Protein AF-A0A659UPJ0-F1 (afdb_monomer_lite)

Sequence (78 aa):
PVESYDRNLDPMAKTMLGQALSCAVVGSPETVRQGIDAFVRRTGADELMVTAQIFDHAARVRSFEILAEAHKSLSQAA

Foldseek 3Di:
DDPPPLVPDDPVVNVVVCVVCVLPQDDDLVSLLVSVVVVCVVPVDPDDDDDDPDPDPVVVVVVVVSNVVSVVVVVVVD

Structure (mmCIF, N/CA/C/O backbone):
data_AF-A0A659UPJ0-F1
#
_entry.id   AF-A0A659UPJ0-F1
#
loop_
_atom_site.group_PDB
_atom_site.id
_atom_site.type_symbol
_atom_site.label_atom_id
_atom_site.label_alt_id
_atom_site.label_comp_id
_atom_site.label_asym_id
_atom_site.label_entity_id
_atom_site.label_seq_id
_atom_site.pdbx_PDB_ins_code
_atom_site.Cartn_x
_atom_site.Cartn_y
_atom_site.Cartn_z
_atom_site.occupancy
_atom_site.B_iso_or_equiv
_atom_site.auth_seq_id
_atom_site.auth_comp_id
_atom_site.auth_asym_id
_atom_site.auth_atom_id
_atom_site.pdbx_PDB_model_num
ATOM 1 N N . PRO A 1 1 ? 5.403 -5.513 -16.736 1.00 88.25 1 PRO A N 1
ATOM 2 C CA . PRO A 1 1 ? 6.102 -4.356 -16.120 1.00 88.25 1 PRO A CA 1
ATOM 3 C C . PRO A 1 1 ? 7.343 -3.923 -16.925 1.00 88.25 1 PRO A C 1
ATOM 5 O O . PRO A 1 1 ? 8.007 -4.775 -17.507 1.00 88.25 1 PRO A O 1
ATOM 8 N N . VAL A 1 2 ? 7.641 -2.616 -16.959 1.00 90.62 2 VAL A N 1
ATOM 9 C CA . VAL A 1 2 ? 8.911 -2.084 -17.491 1.00 90.62 2 VAL A CA 1
ATOM 10 C C . VAL A 1 2 ? 9.886 -1.945 -16.326 1.00 90.62 2 VAL A C 1
ATOM 12 O O . VAL A 1 2 ? 9.569 -1.301 -15.326 1.00 90.62 2 VAL A O 1
ATOM 15 N N . GLU A 1 3 ? 11.045 -2.586 -16.428 1.00 89.81 3 GLU A N 1
ATOM 16 C CA . GLU A 1 3 ? 12.050 -2.587 -15.366 1.00 89.81 3 GLU A CA 1
ATOM 17 C C . GLU A 1 3 ? 12.648 -1.189 -15.162 1.00 89.81 3 GLU A C 1
ATOM 19 O O . GLU A 1 3 ? 12.915 -0.474 -16.128 1.00 89.81 3 GLU A O 1
ATOM 24 N N . SER A 1 4 ? 12.852 -0.790 -13.900 1.00 89.25 4 SER A N 1
ATOM 25 C CA . SER A 1 4 ? 13.406 0.526 -13.536 1.00 89.25 4 SER A CA 1
ATOM 26 C C . SER A 1 4 ? 12.698 1.719 -14.206 1.00 89.25 4 SER A C 1
ATOM 28 O O . SER A 1 4 ? 13.334 2.729 -14.513 1.00 89.25 4 SER A O 1
ATOM 30 N N . TYR A 1 5 ? 11.389 1.602 -14.471 1.00 89.25 5 TYR A N 1
ATOM 31 C CA . TYR A 1 5 ? 10.599 2.618 -15.176 1.00 89.25 5 TYR A CA 1
ATOM 32 C C . TYR A 1 5 ? 10.749 4.020 -14.567 1.00 89.25 5 TYR A C 1
ATOM 34 O O . TYR A 1 5 ? 10.929 4.996 -15.290 1.00 89.25 5 TYR A O 1
ATOM 42 N N . ASP A 1 6 ? 10.751 4.110 -13.238 1.00 87.62 6 ASP A N 1
ATOM 43 C CA . ASP A 1 6 ? 10.893 5.352 -12.481 1.00 87.62 6 ASP A CA 1
ATOM 44 C C . ASP A 1 6 ? 12.226 6.069 -12.751 1.00 87.62 6 ASP A C 1
ATOM 46 O O . ASP A 1 6 ? 12.267 7.300 -12.792 1.00 87.62 6 ASP A O 1
ATOM 50 N N . ARG A 1 7 ? 13.314 5.327 -13.007 1.00 89.81 7 ARG A N 1
ATOM 51 C CA . ARG A 1 7 ? 14.641 5.910 -13.264 1.00 89.81 7 ARG A CA 1
ATOM 52 C C . ARG A 1 7 ? 14.665 6.704 -14.566 1.00 89.81 7 ARG A C 1
ATOM 54 O O . ARG A 1 7 ? 15.327 7.743 -14.617 1.00 89.81 7 ARG A O 1
ATOM 61 N N . ASN A 1 8 ? 13.899 6.251 -15.555 1.00 90.00 8 ASN A N 1
ATOM 62 C CA . ASN A 1 8 ? 13.855 6.801 -16.910 1.00 90.00 8 ASN A CA 1
ATOM 63 C C . ASN A 1 8 ? 12.852 7.952 -17.077 1.00 90.00 8 ASN A C 1
ATOM 65 O O . ASN A 1 8 ? 12.776 8.540 -18.153 1.00 90.00 8 ASN A O 1
ATOM 69 N N . LEU A 1 9 ? 12.093 8.286 -16.031 1.00 93.88 9 LEU A N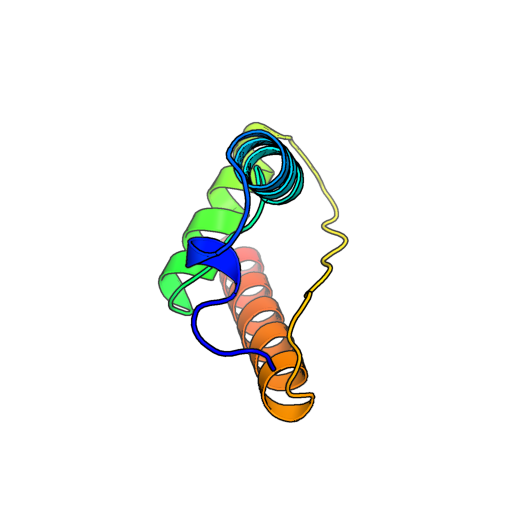 1
ATOM 70 C CA . LEU A 1 9 ? 11.182 9.426 -16.054 1.00 93.88 9 LEU A CA 1
ATOM 71 C C . LEU A 1 9 ? 11.951 10.753 -16.096 1.00 93.88 9 LEU A C 1
ATOM 73 O O . LEU A 1 9 ? 12.951 10.937 -15.384 1.00 93.88 9 LEU A O 1
ATOM 77 N N . ASP A 1 10 ? 11.441 11.696 -16.887 1.00 96.12 10 ASP A N 1
ATOM 78 C CA . ASP A 1 10 ?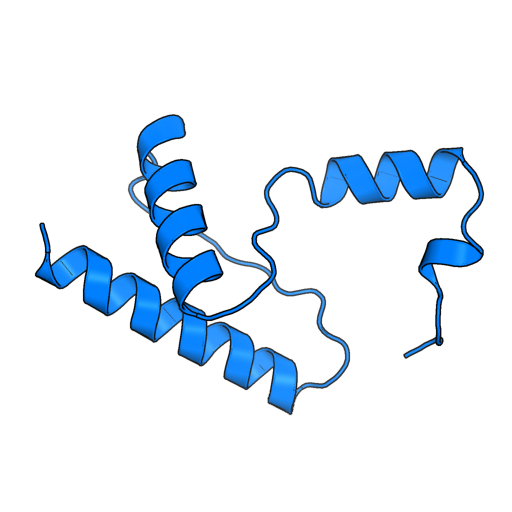 11.896 13.080 -16.849 1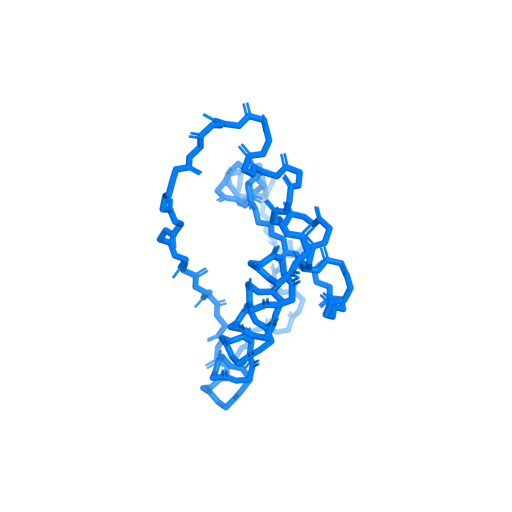.00 96.12 10 ASP A CA 1
ATOM 79 C C . ASP A 1 10 ? 11.560 13.725 -15.483 1.00 96.12 10 ASP A C 1
ATOM 81 O O . ASP A 1 10 ? 10.713 13.213 -14.736 1.00 96.12 10 ASP A O 1
ATOM 85 N N . PRO A 1 11 ? 12.221 14.835 -15.109 1.00 95.62 11 PRO A N 1
ATOM 86 C CA . PRO A 1 11 ? 12.031 15.451 -13.798 1.00 95.62 11 PRO A CA 1
ATOM 87 C C . PRO A 1 11 ? 10.575 15.817 -13.478 1.00 95.62 11 PRO A C 1
ATOM 89 O O . PRO A 1 11 ? 10.137 15.614 -12.347 1.00 95.62 11 PRO A O 1
ATOM 92 N N . MET A 1 12 ? 9.811 16.305 -14.458 1.00 96.06 12 MET A N 1
ATOM 93 C CA . MET A 1 12 ? 8.419 16.701 -14.253 1.00 96.06 12 MET A CA 1
ATOM 94 C C . MET A 1 12 ? 7.544 15.474 -13.989 1.00 96.06 12 MET A C 1
ATOM 96 O O . MET A 1 12 ? 6.777 15.465 -13.024 1.00 96.06 12 MET A O 1
ATOM 100 N N . ALA A 1 13 ? 7.710 14.406 -14.772 1.00 95.31 13 ALA A N 1
ATOM 101 C CA . ALA A 1 13 ? 6.993 13.155 -14.545 1.00 95.31 13 ALA A CA 1
ATOM 102 C C . ALA A 1 13 ? 7.326 12.523 -13.180 1.00 95.31 13 ALA A C 1
ATOM 104 O O . ALA A 1 13 ? 6.423 12.029 -12.502 1.00 95.31 13 ALA A O 1
ATOM 105 N N . LYS A 1 14 ? 8.588 12.589 -12.724 1.00 94.50 14 LYS A N 1
ATOM 106 C CA . LYS A 1 14 ? 8.981 12.135 -11.373 1.00 94.50 14 LYS A CA 1
ATOM 107 C C . LYS A 1 14 ? 8.269 12.921 -10.277 1.00 94.50 14 LYS A C 1
ATOM 109 O O . LYS A 1 14 ? 7.758 12.320 -9.333 1.00 94.50 14 LYS A O 1
ATOM 114 N N . THR A 1 15 ? 8.194 14.245 -10.407 1.00 95.00 15 THR A N 1
ATOM 115 C CA . THR A 1 15 ? 7.470 15.090 -9.450 1.00 95.00 15 THR A CA 1
ATOM 116 C C . THR A 1 15 ? 5.982 14.753 -9.427 1.00 95.00 15 THR A C 1
ATOM 118 O O . THR A 1 15 ? 5.424 14.563 -8.348 1.00 95.00 15 THR A O 1
ATOM 121 N N . MET A 1 16 ? 5.344 14.621 -10.594 1.00 95.31 16 MET A N 1
ATOM 122 C CA . MET A 1 16 ? 3.928 14.248 -10.685 1.00 95.31 16 MET A CA 1
ATOM 123 C C . MET A 1 16 ? 3.655 12.882 -10.047 1.00 95.31 16 MET A C 1
ATOM 125 O O . MET A 1 16 ? 2.699 12.744 -9.285 1.00 95.31 16 MET A O 1
ATOM 129 N N . LEU A 1 17 ? 4.517 11.894 -10.302 1.00 93.50 17 LEU A N 1
ATOM 130 C CA . LEU A 1 17 ? 4.419 10.574 -9.685 1.00 93.50 17 LEU A CA 1
ATOM 131 C C . LEU A 1 17 ? 4.556 10.656 -8.158 1.00 93.50 17 LEU A C 1
ATOM 133 O O . LEU A 1 17 ? 3.762 10.052 -7.441 1.00 93.50 17 LEU A O 1
ATOM 137 N N . GLY A 1 18 ? 5.511 11.441 -7.654 1.00 93.50 18 GLY A N 1
ATOM 138 C CA . GLY A 1 18 ? 5.683 11.662 -6.217 1.00 93.50 18 GLY A CA 1
ATOM 139 C C . GLY A 1 18 ? 4.459 12.309 -5.561 1.00 93.50 18 GLY A C 1
ATOM 140 O O . GLY A 1 18 ? 4.058 11.896 -4.477 1.00 93.50 18 GLY A O 1
ATOM 141 N N . GLN A 1 19 ? 3.822 13.278 -6.226 1.00 94.06 19 GLN A N 1
ATOM 142 C CA . GLN A 1 19 ? 2.580 13.887 -5.734 1.00 94.06 19 GLN A CA 1
ATOM 143 C C . GLN A 1 19 ? 1.421 12.885 -5.720 1.00 94.06 19 GLN A C 1
ATOM 145 O O . GLN A 1 19 ? 0.718 12.775 -4.715 1.00 94.06 19 GLN A O 1
ATOM 150 N N . ALA A 1 20 ? 1.257 12.110 -6.795 1.00 92.06 20 ALA A N 1
ATOM 151 C CA . ALA A 1 20 ? 0.226 11.078 -6.881 1.00 92.06 20 ALA A CA 1
ATOM 152 C C . ALA A 1 20 ? 0.388 9.992 -5.800 1.00 92.06 20 ALA A C 1
ATOM 154 O O . ALA A 1 20 ? -0.602 9.462 -5.303 1.00 92.06 20 ALA A O 1
ATOM 155 N N . LEU A 1 21 ? 1.629 9.688 -5.409 1.00 93.25 21 LEU A N 1
ATOM 156 C CA . LEU A 1 21 ? 1.965 8.696 -4.384 1.00 93.25 21 LEU A CA 1
ATOM 157 C C . LEU A 1 21 ? 2.179 9.297 -2.984 1.00 93.25 21 LEU A C 1
ATOM 159 O O . LEU A 1 21 ? 2.630 8.592 -2.085 1.00 93.25 21 LEU A O 1
ATOM 163 N N . SER A 1 22 ? 1.844 10.569 -2.761 1.00 92.00 22 SER A N 1
ATOM 164 C CA . SER A 1 22 ? 2.098 11.274 -1.489 1.00 92.00 22 SER A CA 1
ATOM 165 C C . SER A 1 22 ? 1.439 10.637 -0.255 1.00 92.00 22 SER A C 1
ATOM 167 O O . SER A 1 22 ? 1.918 10.817 0.865 1.00 92.00 22 SER A O 1
ATOM 169 N N . CYS A 1 23 ? 0.370 9.863 -0.455 1.00 91.94 23 CYS A N 1
ATOM 170 C CA . CYS A 1 23 ? -0.333 9.112 0.588 1.00 91.94 23 CYS A CA 1
ATOM 171 C C . CYS A 1 23 ? -0.119 7.592 0.488 1.00 91.94 23 CYS A C 1
ATOM 173 O O . CYS A 1 23 ? -0.793 6.833 1.183 1.00 91.94 23 CYS A O 1
ATOM 175 N N . ALA A 1 24 ? 0.779 7.130 -0.384 1.00 95.00 24 ALA A N 1
ATOM 176 C CA . ALA A 1 24 ? 1.043 5.710 -0.546 1.00 95.00 24 ALA A CA 1
ATOM 177 C C . ALA A 1 24 ? 1.823 5.160 0.655 1.00 95.00 24 ALA A C 1
ATOM 179 O O . ALA A 1 24 ? 2.804 5.749 1.108 1.00 95.00 24 ALA A O 1
ATOM 180 N N . VAL A 1 25 ? 1.413 3.986 1.131 1.00 95.44 25 VAL A N 1
ATOM 181 C CA . VAL A 1 25 ? 2.138 3.214 2.142 1.00 95.44 25 VAL A CA 1
ATOM 182 C C . VAL A 1 25 ? 2.654 1.951 1.469 1.00 95.44 25 VAL A C 1
ATOM 184 O O . VAL A 1 25 ? 1.871 1.126 1.005 1.00 95.44 25 VAL A O 1
ATOM 187 N N . VAL A 1 26 ? 3.976 1.810 1.382 1.00 95.31 26 VAL A N 1
ATOM 188 C CA . VAL A 1 26 ? 4.634 0.704 0.673 1.00 95.31 26 VAL A CA 1
ATOM 189 C C . VAL A 1 26 ? 5.687 0.088 1.582 1.00 95.31 26 VAL A C 1
ATOM 191 O O . VAL A 1 26 ? 6.545 0.794 2.107 1.00 95.31 26 VAL A O 1
ATOM 194 N N . GLY A 1 27 ? 5.636 -1.231 1.771 1.00 95.25 27 GLY A N 1
ATOM 195 C CA . GLY A 1 27 ? 6.617 -1.940 2.585 1.00 95.25 27 GLY A CA 1
ATOM 196 C C . GLY A 1 27 ? 6.104 -3.265 3.136 1.00 95.25 27 GLY A C 1
ATOM 197 O O . GLY A 1 27 ? 5.247 -3.920 2.546 1.00 95.25 27 GLY A O 1
ATOM 198 N N . SER A 1 28 ? 6.665 -3.654 4.281 1.00 96.50 28 SER A N 1
ATOM 199 C CA . SER A 1 28 ? 6.267 -4.854 5.025 1.00 96.50 28 SER A CA 1
ATOM 200 C C . SER A 1 28 ? 4.846 -4.735 5.608 1.00 96.50 28 SER A C 1
ATOM 202 O O . SER A 1 28 ? 4.339 -3.619 5.737 1.00 96.50 28 SER A O 1
ATOM 204 N N . PRO A 1 29 ? 4.217 -5.842 6.049 1.00 95.56 29 PRO A N 1
ATOM 205 C CA . PRO A 1 29 ? 2.944 -5.785 6.774 1.00 95.56 29 PRO A CA 1
ATOM 206 C C . PRO A 1 29 ? 2.954 -4.827 7.974 1.00 95.56 29 PRO A C 1
ATOM 208 O O . PRO A 1 29 ? 2.001 -4.080 8.174 1.00 95.56 29 PRO A O 1
ATOM 211 N N . GLU A 1 30 ? 4.056 -4.783 8.727 1.00 96.00 30 GLU A N 1
ATOM 212 C CA . GLU A 1 30 ? 4.205 -3.865 9.861 1.00 96.00 30 GLU A CA 1
ATOM 213 C C . GLU A 1 30 ? 4.281 -2.400 9.405 1.00 96.00 30 GLU A C 1
ATOM 215 O O . GLU A 1 30 ? 3.651 -1.526 9.998 1.00 96.00 30 GLU A O 1
ATOM 220 N N . THR A 1 31 ? 4.981 -2.132 8.298 1.00 96.69 31 THR A N 1
ATOM 221 C CA . THR A 1 31 ? 5.011 -0.804 7.664 1.00 96.69 31 THR A CA 1
ATOM 222 C C . THR A 1 31 ? 3.609 -0.358 7.252 1.00 96.69 31 THR A C 1
ATOM 224 O O . THR A 1 31 ? 3.234 0.790 7.481 1.00 96.69 31 THR A O 1
ATOM 227 N N . VAL A 1 32 ? 2.821 -1.271 6.675 1.00 96.50 32 VAL A N 1
ATOM 228 C CA . VAL A 1 32 ? 1.435 -1.008 6.269 1.00 96.50 32 VAL A CA 1
ATOM 229 C C . VAL A 1 32 ? 0.568 -0.684 7.485 1.00 96.50 32 VAL A C 1
ATOM 231 O O . VAL A 1 32 ? -0.118 0.336 7.482 1.00 96.50 32 VAL A O 1
ATOM 234 N N . ARG A 1 33 ? 0.655 -1.483 8.554 1.00 95.62 33 ARG A N 1
ATOM 235 C CA . ARG A 1 33 ? -0.087 -1.259 9.804 1.00 95.62 33 ARG A CA 1
ATOM 236 C C . ARG A 1 33 ? 0.209 0.112 10.415 1.00 95.62 33 ARG A C 1
ATOM 238 O O . ARG A 1 33 ? -0.720 0.860 10.713 1.00 95.62 33 ARG A O 1
ATOM 245 N N . GLN A 1 34 ? 1.488 0.455 10.570 1.00 96.00 34 GLN A N 1
ATOM 246 C CA . GLN A 1 34 ? 1.909 1.748 11.120 1.00 96.00 34 GLN A CA 1
ATOM 247 C C . GLN A 1 34 ? 1.482 2.919 10.227 1.00 96.00 34 GLN A C 1
ATOM 249 O O . GLN A 1 34 ? 1.008 3.937 10.727 1.00 96.00 34 GLN A O 1
ATOM 254 N N . GLY A 1 35 ? 1.626 2.777 8.907 1.00 95.44 35 GLY A N 1
ATOM 255 C CA . GLY A 1 35 ? 1.244 3.818 7.956 1.00 95.44 35 GLY A CA 1
ATOM 256 C C . GLY A 1 35 ? -0.259 4.101 7.961 1.00 95.44 35 GLY A C 1
ATOM 257 O O . GLY A 1 35 ? -0.651 5.265 7.931 1.00 95.44 35 GLY A O 1
ATOM 258 N N . ILE A 1 36 ? -1.093 3.061 8.057 1.00 94.44 36 ILE A N 1
ATOM 259 C CA . ILE A 1 36 ? -2.554 3.196 8.156 1.00 94.44 36 ILE A CA 1
ATOM 260 C C . ILE A 1 36 ? -2.953 3.897 9.454 1.00 94.44 36 ILE A C 1
ATOM 262 O O . ILE A 1 36 ? -3.694 4.874 9.397 1.00 94.44 36 ILE A O 1
ATOM 266 N N . ASP A 1 37 ? -2.439 3.450 10.605 1.00 94.44 37 ASP A N 1
ATOM 267 C CA . ASP A 1 37 ? -2.723 4.082 11.903 1.00 94.44 37 ASP A CA 1
ATOM 268 C C . ASP A 1 37 ? -2.326 5.567 11.893 1.00 94.44 37 ASP A C 1
ATOM 270 O O . ASP A 1 37 ? -3.122 6.435 12.252 1.00 94.44 37 ASP A O 1
ATOM 274 N N . ALA A 1 38 ? -1.136 5.888 11.379 1.00 94.75 38 ALA A N 1
ATOM 275 C CA . ALA A 1 38 ? -0.686 7.269 11.241 1.00 94.75 38 ALA A CA 1
ATOM 276 C C . ALA A 1 38 ? -1.580 8.091 10.295 1.00 94.75 38 ALA A C 1
ATOM 278 O O . ALA A 1 38 ? -1.883 9.254 10.580 1.00 94.75 38 ALA A O 1
ATOM 279 N N . PHE A 1 39 ? -2.015 7.506 9.176 1.00 94.50 39 PHE A N 1
ATOM 280 C CA . PHE A 1 39 ? -2.882 8.177 8.210 1.00 94.50 39 PHE A CA 1
ATOM 281 C C . PHE A 1 39 ? -4.262 8.483 8.802 1.00 94.50 39 PHE A C 1
ATOM 283 O O . PHE A 1 39 ? -4.728 9.621 8.699 1.00 94.50 39 PHE A O 1
ATOM 290 N N . VAL A 1 40 ? -4.881 7.507 9.472 1.00 94.06 40 VAL A N 1
ATOM 291 C CA . VAL A 1 40 ? -6.175 7.662 10.154 1.00 94.06 40 VAL A CA 1
ATOM 292 C C . VAL A 1 40 ? -6.074 8.715 11.251 1.00 94.06 40 VAL A C 1
ATOM 294 O O . VAL A 1 40 ? -6.851 9.663 11.247 1.00 94.06 40 VAL A O 1
ATOM 297 N N . ARG A 1 41 ? -5.065 8.642 12.129 1.00 94.31 41 ARG A N 1
ATOM 298 C CA . ARG A 1 41 ? -4.869 9.640 13.198 1.00 94.31 41 ARG A CA 1
ATOM 299 C C . ARG A 1 41 ? -4.706 11.061 12.670 1.00 94.31 41 ARG A C 1
ATOM 301 O O . ARG A 1 41 ? -5.192 12.003 13.285 1.00 94.31 41 ARG A O 1
ATOM 308 N N . ARG A 1 42 ? -4.004 11.225 11.546 1.00 95.56 42 ARG A N 1
ATOM 309 C CA . ARG A 1 42 ? -3.756 12.540 10.941 1.00 95.56 42 ARG A CA 1
ATOM 310 C C . ARG A 1 42 ? -4.996 13.125 10.268 1.00 95.56 42 ARG A C 1
ATOM 312 O O . ARG A 1 42 ? -5.138 14.342 10.236 1.00 95.56 42 ARG A O 1
ATOM 319 N N . THR A 1 43 ? -5.836 12.282 9.675 1.00 95.38 43 THR A N 1
ATOM 320 C CA . THR A 1 43 ? -6.971 12.722 8.847 1.00 95.38 43 THR A CA 1
ATOM 321 C C . THR A 1 43 ? -8.308 12.675 9.578 1.00 95.38 43 THR A C 1
ATOM 323 O O . THR A 1 43 ? -9.226 13.387 9.188 1.00 95.38 43 THR A O 1
ATOM 326 N N . GLY A 1 44 ? -8.420 11.861 10.629 1.00 94.75 44 GLY A N 1
ATOM 327 C CA . GLY A 1 44 ? -9.681 11.567 11.305 1.00 94.75 44 GLY A CA 1
ATOM 328 C C . GLY A 1 44 ? -10.638 10.709 10.474 1.00 94.75 44 GLY A C 1
ATOM 329 O O . GLY A 1 44 ? -11.820 10.676 10.794 1.00 94.75 44 GLY A O 1
ATOM 330 N N . ALA A 1 45 ? -10.160 10.060 9.405 1.00 94.25 45 ALA A N 1
ATOM 331 C CA . ALA A 1 45 ? -11.001 9.260 8.520 1.00 94.25 45 ALA A CA 1
ATOM 332 C C . ALA A 1 45 ? -11.569 8.022 9.235 1.00 94.25 45 ALA A C 1
ATOM 334 O O . ALA A 1 45 ? -10.823 7.265 9.856 1.00 94.25 45 ALA A O 1
ATOM 335 N N . ASP A 1 46 ? -12.872 7.799 9.096 1.00 92.62 46 ASP A N 1
ATOM 336 C CA . ASP A 1 46 ? -13.587 6.618 9.591 1.00 92.62 46 ASP A CA 1
ATOM 337 C C . ASP A 1 46 ? -13.656 5.470 8.564 1.00 92.62 46 ASP A C 1
ATOM 339 O O . ASP A 1 46 ? -13.895 4.322 8.935 1.00 92.62 46 ASP A O 1
ATOM 343 N N . GLU A 1 47 ? -13.358 5.753 7.291 1.00 93.44 47 GLU A N 1
ATOM 344 C CA . GLU A 1 47 ? -13.254 4.768 6.212 1.00 93.44 47 GLU A CA 1
ATOM 345 C C . GLU A 1 47 ? -12.024 5.042 5.326 1.00 93.44 47 GLU A C 1
ATOM 347 O O . GLU A 1 47 ? -11.669 6.191 5.052 1.00 93.44 47 GLU A O 1
ATOM 352 N N . LEU A 1 48 ? -11.374 3.974 4.843 1.00 92.25 48 LEU A N 1
ATOM 353 C CA . LEU A 1 48 ? -10.267 4.051 3.887 1.00 92.25 48 LEU A CA 1
ATOM 354 C C . LEU A 1 48 ? -10.606 3.320 2.584 1.00 92.25 48 LEU A C 1
ATOM 356 O O . LEU A 1 48 ? -10.620 2.090 2.526 1.00 92.25 48 LEU A O 1
ATOM 360 N N . MET A 1 49 ? -10.775 4.079 1.502 1.00 94.19 49 MET A N 1
ATOM 361 C CA . MET A 1 49 ? -10.842 3.531 0.146 1.00 94.19 49 MET A CA 1
ATOM 362 C C . MET A 1 49 ? -9.426 3.360 -0.413 1.00 94.19 49 MET A C 1
ATOM 364 O O . MET A 1 49 ? -8.726 4.344 -0.658 1.00 94.19 49 MET A O 1
ATOM 368 N N . VAL A 1 50 ? -8.990 2.116 -0.631 1.00 94.25 50 VAL A N 1
ATOM 369 C CA . VAL A 1 50 ? -7.604 1.823 -1.033 1.00 94.25 50 VAL A CA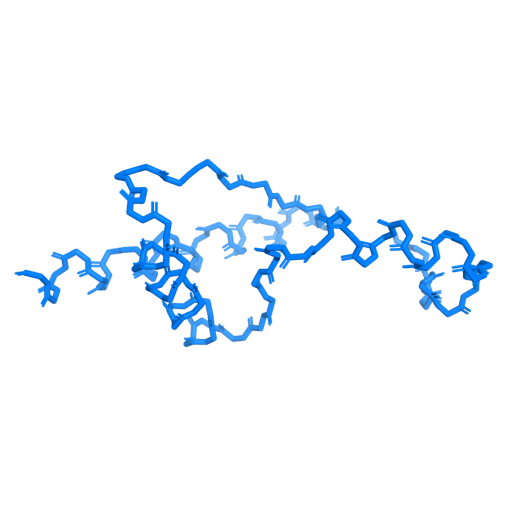 1
ATOM 370 C C . VAL A 1 50 ? -7.506 1.408 -2.498 1.00 94.25 50 VAL A C 1
ATOM 372 O O . VAL A 1 50 ? -8.202 0.508 -2.963 1.00 94.25 50 VAL A O 1
ATOM 375 N N . THR A 1 51 ? -6.572 2.029 -3.218 1.00 94.94 51 THR A N 1
ATOM 376 C CA . THR A 1 51 ? -6.182 1.646 -4.582 1.00 94.94 51 THR A CA 1
ATOM 377 C C . THR A 1 51 ? -4.780 1.046 -4.592 1.00 94.94 51 THR A C 1
ATOM 379 O O . THR A 1 51 ? -3.930 1.484 -3.821 1.00 94.94 51 THR A O 1
ATOM 382 N N . ALA A 1 52 ? -4.519 0.096 -5.494 1.00 94.94 52 ALA A N 1
ATOM 383 C CA . ALA A 1 52 ? -3.194 -0.494 -5.669 1.00 94.94 52 ALA A CA 1
ATOM 384 C C . ALA A 1 52 ? -2.835 -0.661 -7.155 1.00 94.94 52 ALA A C 1
ATOM 386 O O . ALA A 1 52 ? -3.463 -1.418 -7.900 1.00 94.94 52 ALA A O 1
ATOM 387 N N . GLN A 1 53 ? -1.780 0.031 -7.570 1.00 92.56 53 GLN A N 1
ATOM 388 C CA . GLN A 1 53 ? -1.277 0.142 -8.935 1.00 92.56 53 GLN A CA 1
ATOM 389 C C . GLN A 1 53 ? -0.178 -0.909 -9.143 1.00 92.56 53 GLN A C 1
ATOM 391 O O . GLN A 1 53 ? 0.966 -0.601 -9.466 1.00 92.56 53 GLN A O 1
ATOM 396 N N . ILE A 1 54 ? -0.531 -2.172 -8.896 1.00 95.06 54 ILE A N 1
ATOM 397 C CA . ILE A 1 54 ? 0.374 -3.326 -8.949 1.00 95.06 54 ILE A CA 1
ATOM 398 C C . ILE A 1 54 ? 0.085 -4.113 -10.232 1.00 95.06 54 ILE A C 1
ATOM 400 O O . ILE A 1 54 ? -1.055 -4.510 -10.470 1.00 95.06 54 ILE A O 1
ATOM 404 N N . PHE A 1 55 ? 1.117 -4.314 -11.062 1.00 95.38 55 PHE A N 1
ATOM 405 C CA . PHE A 1 55 ? 1.001 -4.982 -12.367 1.00 95.38 55 PHE A CA 1
ATOM 406 C C . PHE A 1 55 ? 0.624 -6.463 -12.240 1.00 95.38 55 PHE A C 1
ATOM 408 O O . PHE A 1 55 ? -0.259 -6.934 -12.951 1.00 95.38 55 PHE A O 1
ATOM 415 N N . ASP A 1 56 ? 1.300 -7.195 -11.351 1.00 97.06 56 ASP A N 1
ATOM 416 C CA . ASP A 1 56 ? 1.017 -8.611 -11.132 1.00 97.06 56 ASP A CA 1
ATOM 417 C C . ASP A 1 56 ? -0.257 -8.784 -10.297 1.00 97.06 56 ASP A C 1
ATOM 419 O O . ASP A 1 56 ? -0.395 -8.221 -9.207 1.00 97.06 56 ASP A O 1
ATOM 423 N N . HIS A 1 57 ? -1.207 -9.558 -10.815 1.00 97.50 57 HIS A N 1
ATOM 424 C CA . HIS A 1 57 ? -2.512 -9.699 -10.181 1.00 97.50 57 HIS A CA 1
ATOM 425 C C . HIS A 1 57 ? -2.437 -10.444 -8.845 1.00 97.50 57 HIS A C 1
ATOM 427 O O . HIS A 1 57 ? -3.083 -10.027 -7.885 1.00 97.50 57 HIS A O 1
ATOM 433 N N . ALA A 1 58 ? -1.639 -11.512 -8.760 1.00 98.31 58 ALA A N 1
ATOM 434 C CA . ALA A 1 58 ? -1.506 -12.291 -7.534 1.00 98.31 58 ALA A CA 1
ATOM 435 C C . ALA A 1 58 ? -0.834 -11.459 -6.432 1.00 98.31 58 ALA A C 1
ATOM 437 O O . ALA A 1 58 ? -1.305 -11.435 -5.296 1.00 98.31 58 ALA A O 1
ATOM 438 N N . ALA A 1 59 ? 0.198 -10.688 -6.780 1.00 97.75 59 ALA A N 1
ATOM 439 C CA . ALA A 1 59 ? 0.824 -9.725 -5.883 1.00 97.75 59 ALA A CA 1
ATOM 440 C C . ALA A 1 59 ? -0.163 -8.639 -5.434 1.00 97.75 59 ALA A C 1
ATOM 442 O O . ALA A 1 59 ? -0.169 -8.255 -4.264 1.00 97.75 59 ALA A O 1
ATOM 443 N N . ARG A 1 60 ? -1.038 -8.169 -6.333 1.00 97.81 60 ARG A N 1
ATOM 444 C CA . ARG A 1 60 ? -2.086 -7.202 -5.989 1.00 97.81 60 ARG A CA 1
ATOM 445 C C . ARG A 1 60 ? -3.078 -7.776 -4.979 1.00 97.81 60 ARG A C 1
ATOM 447 O O . ARG A 1 60 ? -3.370 -7.112 -3.991 1.00 97.81 60 ARG A O 1
ATOM 454 N N . VAL A 1 61 ? -3.557 -9.003 -5.192 1.00 98.06 61 VAL A N 1
ATOM 455 C CA . VAL A 1 61 ? -4.428 -9.710 -4.234 1.00 98.06 61 VAL A CA 1
ATOM 456 C C . VAL A 1 61 ? -3.723 -9.852 -2.888 1.00 98.06 61 VAL A C 1
ATOM 458 O O . VAL A 1 61 ? -4.270 -9.441 -1.867 1.00 98.06 61 VAL A O 1
ATOM 461 N N . ARG A 1 62 ? -2.467 -10.315 -2.887 1.00 98.12 62 ARG A N 1
ATOM 462 C CA . ARG A 1 62 ? -1.666 -10.453 -1.666 1.00 98.12 62 ARG A CA 1
ATOM 463 C C . ARG A 1 62 ? -1.504 -9.132 -0.912 1.00 98.12 62 ARG A C 1
ATOM 465 O O . ARG A 1 62 ? -1.554 -9.111 0.315 1.00 98.12 62 ARG A O 1
ATOM 472 N N . SER A 1 63 ? -1.329 -8.021 -1.625 1.00 98.12 63 SER A N 1
ATOM 473 C CA . SER A 1 63 ? -1.254 -6.695 -1.010 1.00 98.12 63 SER A CA 1
ATOM 474 C C . SER A 1 63 ? -2.554 -6.317 -0.291 1.00 98.12 63 SER A C 1
ATOM 476 O O . SER A 1 63 ? -2.494 -5.748 0.797 1.00 98.12 63 SER A O 1
ATOM 478 N N . PHE A 1 64 ? -3.718 -6.647 -0.861 1.00 97.62 64 PHE A N 1
ATOM 479 C CA . PHE A 1 64 ? -5.012 -6.415 -0.211 1.00 97.62 64 PHE A CA 1
ATOM 480 C C . PHE A 1 64 ? -5.251 -7.344 0.986 1.00 97.62 64 PHE A C 1
ATOM 482 O O . PHE A 1 64 ? -5.827 -6.909 1.979 1.00 97.62 64 PHE A O 1
ATOM 489 N N . GLU A 1 65 ? -4.770 -8.588 0.949 1.00 97.38 65 GLU A N 1
ATOM 490 C CA . GLU A 1 65 ? -4.806 -9.480 2.119 1.00 97.38 65 GLU A CA 1
ATOM 491 C C . GLU A 1 65 ? -4.002 -8.911 3.295 1.00 97.38 65 GLU A C 1
ATOM 493 O O . GLU A 1 65 ? -4.478 -8.910 4.428 1.00 97.38 65 GLU A O 1
ATOM 498 N N . ILE A 1 66 ? -2.797 -8.391 3.025 1.00 96.69 66 ILE A N 1
ATOM 499 C CA . ILE A 1 66 ? -1.947 -7.749 4.040 1.00 96.69 66 ILE A CA 1
ATOM 500 C C . ILE A 1 66 ? -2.660 -6.538 4.648 1.00 96.69 66 ILE A C 1
ATOM 502 O O . ILE A 1 66 ? -2.670 -6.380 5.868 1.00 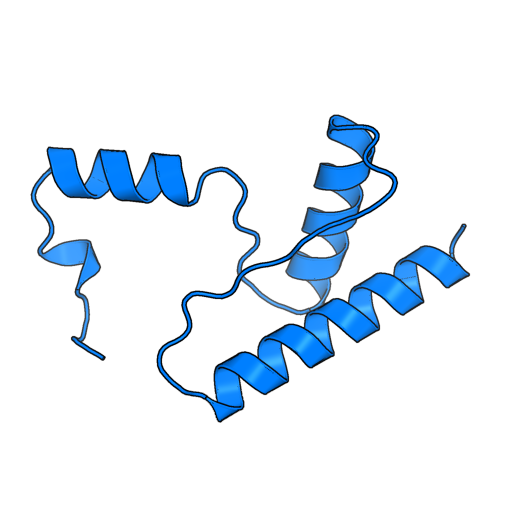96.69 66 ILE A O 1
ATOM 506 N N . LEU A 1 67 ? -3.277 -5.704 3.808 1.00 96.06 67 LEU A N 1
ATOM 507 C CA . LEU A 1 67 ? -4.080 -4.568 4.255 1.00 96.06 67 LEU A CA 1
ATOM 508 C C . LEU A 1 67 ? -5.236 -5.014 5.163 1.00 96.06 67 LEU A C 1
ATOM 510 O O . LEU A 1 67 ? -5.439 -4.433 6.227 1.00 96.06 67 LEU A O 1
ATOM 514 N N . ALA A 1 68 ? -5.981 -6.044 4.757 1.00 95.31 68 ALA A N 1
ATOM 515 C CA . ALA A 1 68 ? -7.110 -6.557 5.525 1.00 95.31 68 ALA A CA 1
ATOM 516 C C . ALA A 1 68 ? -6.675 -7.090 6.900 1.00 95.31 68 ALA A C 1
ATOM 518 O O . ALA A 1 68 ? -7.355 -6.848 7.897 1.00 95.31 68 ALA A O 1
ATOM 519 N N . GLU A 1 69 ? -5.535 -7.778 6.972 1.00 94.69 69 GLU A N 1
ATOM 520 C CA . GLU A 1 69 ? -4.977 -8.262 8.236 1.00 94.69 69 GLU A CA 1
ATOM 521 C C . GLU A 1 69 ? -4.504 -7.111 9.134 1.00 94.69 69 GLU A C 1
ATOM 523 O O . GLU A 1 69 ? -4.832 -7.068 10.321 1.00 94.69 69 GLU A O 1
ATOM 528 N N . ALA A 1 70 ? -3.811 -6.120 8.562 1.00 93.06 70 ALA A N 1
ATOM 529 C CA . ALA A 1 70 ? -3.406 -4.921 9.290 1.00 93.06 70 ALA A CA 1
ATOM 530 C C . ALA A 1 70 ? -4.622 -4.185 9.881 1.00 93.06 70 ALA A C 1
ATOM 532 O O . ALA A 1 70 ? -4.613 -3.836 11.061 1.00 93.06 70 ALA A O 1
ATOM 533 N N . HIS A 1 71 ? -5.695 -4.021 9.104 1.00 90.88 71 HIS A N 1
ATOM 534 C CA . HIS A 1 71 ? -6.939 -3.404 9.567 1.00 90.88 71 HIS A CA 1
ATOM 535 C C . HIS A 1 71 ? -7.586 -4.183 10.723 1.00 90.88 71 HIS A C 1
ATOM 537 O O . HIS A 1 71 ? -7.943 -3.588 11.740 1.00 90.88 71 HIS A O 1
ATOM 543 N N . LYS A 1 72 ? -7.680 -5.518 10.619 1.00 90.75 72 LYS A N 1
ATOM 544 C CA . LYS A 1 72 ? -8.186 -6.359 11.718 1.00 90.75 72 LYS A CA 1
ATOM 545 C C . LYS A 1 72 ? -7.379 -6.154 12.997 1.00 90.75 72 LYS A C 1
ATOM 547 O O . LYS A 1 72 ? -7.974 -5.936 14.049 1.00 90.75 72 LYS A O 1
ATOM 552 N N . SER A 1 73 ? -6.048 -6.159 12.901 1.00 88.25 73 SER A N 1
ATOM 553 C CA . SER A 1 73 ? -5.175 -5.969 14.066 1.00 88.25 73 SER A CA 1
ATOM 554 C C . SER A 1 73 ? -5.397 -4.620 14.764 1.00 88.25 73 SER A C 1
ATOM 556 O O . SER A 1 73 ? -5.398 -4.560 15.990 1.00 88.25 73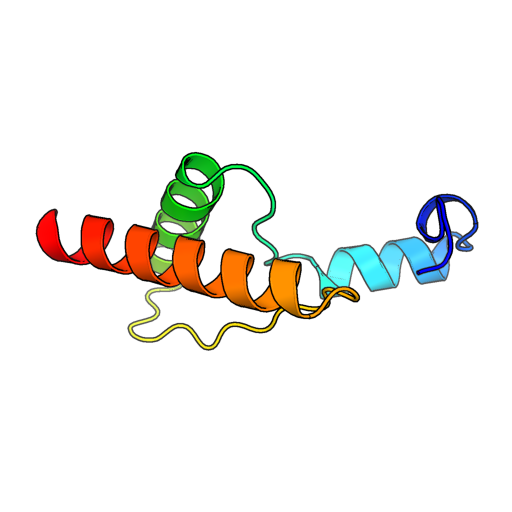 SER A O 1
ATOM 558 N N . LEU A 1 74 ? -5.653 -3.550 14.001 1.00 84.88 74 LEU A N 1
ATOM 559 C CA . LEU A 1 74 ? -5.946 -2.221 14.542 1.00 84.88 74 LEU A CA 1
ATOM 560 C C . LEU A 1 74 ? -7.320 -2.174 15.220 1.00 84.88 74 LEU A C 1
ATOM 562 O O . LEU A 1 74 ? -7.438 -1.618 16.305 1.00 84.88 74 LEU A O 1
ATOM 566 N N . SER A 1 75 ? -8.335 -2.809 14.626 1.00 79.75 75 SER A N 1
ATOM 567 C CA . SER A 1 75 ? -9.684 -2.870 15.207 1.00 79.75 75 SER A CA 1
ATOM 568 C C . SER A 1 75 ? -9.764 -3.668 16.513 1.00 79.75 75 SER A C 1
ATOM 570 O O . SER A 1 75 ? -10.624 -3.398 17.337 1.00 79.75 75 SER A O 1
ATOM 572 N N . GLN A 1 76 ? -8.873 -4.645 16.712 1.00 72.94 76 GLN A N 1
ATOM 573 C CA . GLN A 1 76 ? -8.807 -5.449 17.940 1.00 72.94 76 GLN A CA 1
ATOM 574 C C . GLN A 1 76 ? -8.028 -4.762 19.069 1.00 72.94 76 GLN A C 1
ATOM 576 O O . GLN A 1 76 ? -8.132 -5.177 20.220 1.00 72.94 76 GLN A O 1
ATOM 581 N N . ALA A 1 77 ? -7.210 -3.763 18.734 1.00 60.31 77 ALA A N 1
ATOM 582 C CA . ALA A 1 77 ? -6.403 -3.005 19.685 1.00 60.31 77 ALA A CA 1
ATOM 583 C C . ALA A 1 77 ? -7.100 -1.728 20.199 1.00 60.31 77 ALA A C 1
ATOM 585 O O . ALA A 1 77 ? -6.570 -1.095 21.114 1.00 60.31 77 ALA A O 1
ATOM 586 N N . ALA A 1 78 ? -8.231 -1.345 19.595 1.00 56.81 78 ALA A N 1
ATOM 587 C CA . ALA A 1 78 ? -9.081 -0.219 19.987 1.00 56.81 78 ALA A CA 1
ATOM 588 C C . ALA A 1 78 ? -10.132 -0.647 21.021 1.00 56.81 78 ALA A C 1
ATOM 590 O O . ALA A 1 78 ? -10.406 0.168 21.931 1.00 56.81 78 ALA A O 1
#

pLDDT: mean 92.82, std 6.81, range [56.81, 98.31]

Radius of gyration: 14.58 Å; chains: 1; bounding box: 28×29×38 Å

Secondary structure (DSSP, 8-state):
--TTGGGGS-HHHHHHHHHHTTT---SSHHHHHHHHHHHHHHH--S--------SSHHHHHHHHHHHHHHHHHHHHH-